Protein AF-A0A7S2I377-F1 (afdb_monomer_lite)

Radius of gyration: 17.2 Å; chains: 1; bounding box: 50×36×48 Å

Sequence (145 aa):
GVGYDFLLWEREDQYWLSPLWLYNFRRGTDSANVVYAKNCLGWGGINDKSLLMGRDAAKKLMTAYSSFWKRDVRLRSRNAEQFLDALAGLQGLSVHRVPFAVLPSADATFAQSGSSTAPSLCIKEFYSCKSTLPKGSPDFCPVTK

Structure (mmCIF, N/CA/C/O backbone):
data_AF-A0A7S2I377-F1
#
_entry.id   AF-A0A7S2I377-F1
#
loop_
_atom_site.group_PDB
_atom_site.id
_atom_site.type_symbol
_atom_site.label_atom_id
_atom_site.label_alt_id
_atom_site.label_comp_id
_atom_site.label_asym_id
_atom_site.label_entity_id
_atom_site.label_seq_id
_atom_site.pdbx_PDB_ins_code
_atom_site.Cartn_x
_atom_site.Cartn_y
_atom_site.Cartn_z
_atom_site.occupancy
_atom_site.B_iso_or_equiv
_atom_site.auth_seq_id
_atom_site.auth_comp_id
_atom_site.auth_asym_id
_atom_site.auth_atom_id
_atom_site.pdbx_PDB_model_num
ATOM 1 N N . GLY A 1 1 ? -25.540 -1.730 -2.418 1.00 63.75 1 GLY A N 1
ATOM 2 C CA . GLY A 1 1 ? -24.072 -1.562 -2.430 1.00 63.75 1 GLY A CA 1
ATOM 3 C C . GLY A 1 1 ? -23.431 -2.826 -2.966 1.00 63.75 1 GLY A C 1
ATOM 4 O O . GLY A 1 1 ? -24.002 -3.888 -2.761 1.00 63.75 1 GLY A O 1
ATOM 5 N N . VAL A 1 2 ? -22.297 -2.720 -3.661 1.00 75.56 2 VAL A N 1
ATOM 6 C CA . VAL A 1 2 ? -21.561 -3.880 -4.199 1.00 75.56 2 VAL A CA 1
ATOM 7 C C . VAL A 1 2 ? -20.859 -4.621 -3.051 1.00 75.56 2 VAL A C 1
ATOM 9 O O . VAL A 1 2 ? -20.291 -3.986 -2.161 1.00 75.56 2 VAL A O 1
ATOM 12 N N . GLY A 1 3 ? -20.939 -5.953 -3.024 1.00 85.25 3 GLY A N 1
ATOM 13 C CA . GLY A 1 3 ? -20.238 -6.777 -2.036 1.00 85.25 3 GLY A CA 1
ATOM 14 C C . GLY A 1 3 ? -18.767 -6.985 -2.410 1.00 85.25 3 GLY A C 1
ATOM 15 O O . GLY A 1 3 ? -18.479 -7.354 -3.540 1.00 85.25 3 GLY A O 1
ATOM 16 N N . TYR A 1 4 ? -17.850 -6.762 -1.466 1.00 89.62 4 TYR A N 1
ATOM 17 C CA . TYR A 1 4 ? -16.413 -7.037 -1.587 1.00 89.62 4 TYR A CA 1
ATOM 18 C C . TYR A 1 4 ? -15.816 -7.482 -0.240 1.00 89.62 4 TYR A C 1
ATOM 20 O O . TYR A 1 4 ? -16.251 -7.016 0.813 1.00 89.62 4 TYR A O 1
ATOM 28 N N . ASP A 1 5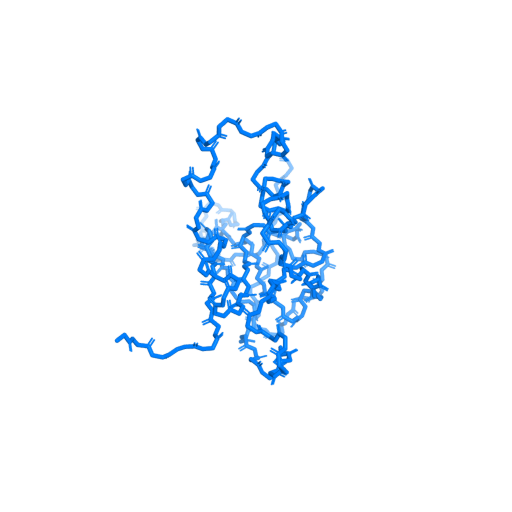 ? -14.819 -8.363 -0.244 1.00 88.94 5 ASP A N 1
ATOM 29 C CA . ASP A 1 5 ? -14.133 -8.781 0.994 1.00 88.94 5 ASP A CA 1
ATOM 30 C C . ASP A 1 5 ? -12.918 -7.902 1.291 1.00 88.94 5 ASP A C 1
ATOM 32 O O . ASP A 1 5 ? -12.670 -7.523 2.439 1.00 88.94 5 ASP A O 1
ATOM 36 N N . PHE A 1 6 ? -12.208 -7.530 0.225 1.00 93.25 6 PHE A N 1
ATOM 37 C CA . PHE A 1 6 ? -10.995 -6.731 0.272 1.00 93.25 6 PHE A CA 1
ATOM 38 C C . PHE A 1 6 ? -11.101 -5.495 -0.616 1.00 93.25 6 PHE A C 1
ATOM 40 O O . PHE A 1 6 ? -11.765 -5.516 -1.653 1.00 93.25 6 PHE A O 1
ATOM 47 N N . LEU A 1 7 ? -10.408 -4.436 -0.211 1.00 94.56 7 LEU A N 1
ATOM 48 C CA . LEU A 1 7 ? -10.115 -3.267 -1.026 1.00 94.56 7 LEU A CA 1
ATOM 49 C C . LEU A 1 7 ? -8.601 -3.179 -1.202 1.00 94.56 7 LEU A C 1
ATOM 51 O O . LEU A 1 7 ? -7.862 -3.201 -0.220 1.00 94.56 7 LEU A O 1
ATOM 55 N N . LEU A 1 8 ? -8.156 -3.080 -2.450 1.00 94.62 8 LEU A N 1
ATOM 56 C CA . LEU A 1 8 ? -6.766 -2.808 -2.788 1.00 94.62 8 LEU A CA 1
ATOM 57 C C . LEU A 1 8 ? -6.603 -1.295 -2.977 1.00 94.62 8 LEU A C 1
ATOM 59 O O . LEU A 1 8 ? -7.246 -0.710 -3.847 1.00 94.62 8 LEU A O 1
ATOM 63 N N . TRP A 1 9 ? -5.787 -0.668 -2.135 1.00 94.69 9 TRP A N 1
ATOM 64 C CA . TRP A 1 9 ? -5.365 0.723 -2.280 1.00 94.69 9 TRP A CA 1
ATOM 65 C C . TRP A 1 9 ? -4.023 0.745 -2.998 1.00 94.69 9 TRP A C 1
ATOM 67 O O . TRP A 1 9 ? -3.049 0.185 -2.497 1.00 94.69 9 TRP A O 1
ATOM 77 N N . GLU A 1 10 ? -3.977 1.464 -4.120 1.00 91.50 10 GLU A N 1
ATOM 78 C CA . GLU A 1 10 ? -2.771 1.737 -4.901 1.00 91.50 10 GLU A CA 1
ATOM 79 C C . GLU A 1 10 ? -2.579 3.249 -5.050 1.00 91.50 10 GLU A C 1
ATOM 81 O O . GLU A 1 10 ? -3.486 3.949 -5.501 1.00 91.50 10 GLU A O 1
ATOM 86 N N . ARG A 1 11 ? -1.420 3.767 -4.626 1.00 84.69 11 ARG A N 1
ATOM 87 C CA . ARG A 1 11 ? -1.084 5.199 -4.750 1.00 84.69 11 ARG A CA 1
ATOM 88 C C . ARG A 1 11 ? -0.308 5.520 -6.030 1.00 84.69 11 ARG A C 1
ATOM 90 O O . ARG A 1 11 ? -0.405 6.635 -6.533 1.00 84.69 11 ARG A O 1
ATOM 97 N N . GLU A 1 12 ? 0.490 4.579 -6.513 1.00 75.12 12 GLU A N 1
ATOM 98 C CA . GLU A 1 12 ? 1.392 4.765 -7.652 1.00 75.12 12 GLU A CA 1
ATOM 99 C C . GLU A 1 12 ? 1.044 3.763 -8.757 1.00 75.12 12 GLU A C 1
ATOM 101 O O . GLU A 1 12 ? 0.429 2.733 -8.474 1.00 75.12 12 GLU A O 1
ATOM 106 N N . ASP A 1 13 ? 1.462 4.048 -9.997 1.00 71.31 13 ASP A N 1
ATOM 107 C CA . ASP A 1 13 ? 1.433 3.084 -11.105 1.00 71.31 13 ASP A CA 1
ATOM 108 C C . ASP A 1 13 ? 2.458 1.981 -10.825 1.00 71.31 13 ASP A C 1
ATOM 110 O O . ASP A 1 13 ? 3.567 1.942 -11.364 1.00 71.31 13 ASP A O 1
ATOM 114 N N . GLN A 1 14 ? 2.113 1.113 -9.881 1.00 73.38 14 GLN A N 1
ATOM 115 C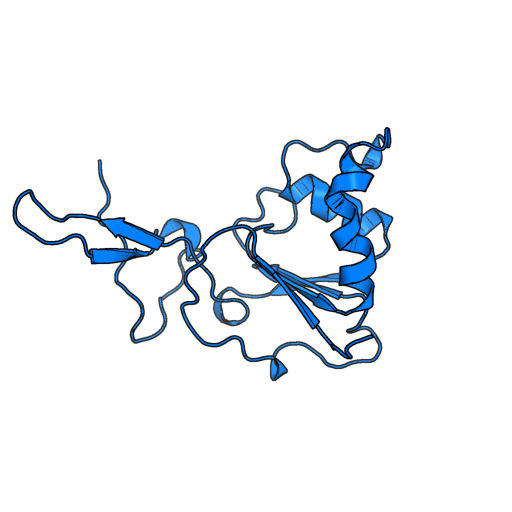 CA . GLN A 1 14 ? 2.970 0.023 -9.481 1.00 73.38 14 GLN A CA 1
ATOM 116 C C . GLN A 1 14 ? 2.932 -1.070 -10.529 1.00 73.38 14 GLN A C 1
ATOM 118 O O . GLN A 1 14 ? 1.877 -1.488 -11.013 1.00 73.38 14 GLN A O 1
ATOM 123 N N . TYR A 1 15 ? 4.118 -1.582 -10.833 1.00 87.44 15 TYR A N 1
ATOM 124 C CA . TYR A 1 15 ? 4.227 -2.783 -11.624 1.00 87.44 15 TYR A CA 1
ATOM 125 C C . TYR A 1 15 ? 4.052 -3.986 -10.700 1.00 87.44 15 TYR A C 1
ATOM 127 O O . TYR A 1 15 ? 4.868 -4.234 -9.805 1.00 87.44 15 TYR A O 1
ATOM 135 N N . TRP A 1 16 ? 2.970 -4.730 -10.913 1.00 90.12 16 TRP A N 1
ATOM 136 C CA . TRP A 1 16 ? 2.758 -6.014 -10.258 1.00 90.12 16 TRP A CA 1
ATOM 137 C C . TRP A 1 16 ? 3.667 -7.058 -10.893 1.00 90.12 16 TRP A C 1
ATOM 139 O O . TRP A 1 16 ? 3.500 -7.423 -12.054 1.00 90.12 16 TRP A O 1
ATOM 149 N N . LEU A 1 17 ? 4.629 -7.548 -10.118 1.00 88.44 17 LEU A N 1
ATOM 150 C CA . LEU A 1 17 ? 5.613 -8.522 -10.592 1.00 88.44 17 LEU A CA 1
ATOM 151 C C . LEU A 1 17 ? 5.044 -9.941 -10.673 1.00 88.44 17 LEU A C 1
ATOM 153 O O . LEU A 1 17 ? 5.616 -10.814 -11.323 1.00 88.44 17 LEU A O 1
ATOM 157 N N . SER A 1 18 ? 3.927 -10.194 -9.995 1.00 88.31 18 SER A N 1
ATOM 158 C CA . SER A 1 18 ? 3.158 -11.427 -10.120 1.00 88.31 18 SER A CA 1
ATOM 159 C C . SER A 1 18 ? 1.703 -11.209 -9.678 1.00 88.31 18 SER A C 1
ATOM 161 O O . SER A 1 18 ? 1.390 -10.179 -9.071 1.00 88.31 18 SER A O 1
ATOM 163 N N . PRO A 1 19 ? 0.786 -12.146 -9.993 1.00 90.69 19 PRO A N 1
ATOM 164 C CA . PRO A 1 19 ? -0.605 -12.041 -9.571 1.00 90.69 19 PRO A CA 1
ATOM 165 C C . PRO A 1 19 ? -0.756 -11.966 -8.049 1.00 90.69 19 PRO A C 1
ATOM 167 O O . PRO A 1 19 ? -0.082 -12.680 -7.302 1.00 90.69 19 PRO A O 1
ATOM 170 N N . LEU A 1 20 ? -1.711 -11.155 -7.592 1.00 90.06 20 LEU A N 1
ATOM 171 C CA . LEU A 1 20 ? -2.092 -11.106 -6.187 1.00 90.06 20 LEU A CA 1
ATOM 172 C C . LEU A 1 20 ? -2.994 -12.295 -5.838 1.00 90.06 20 LEU A C 1
ATOM 174 O O . LEU A 1 20 ? -4.184 -12.330 -6.154 1.00 90.06 20 LEU A O 1
ATOM 178 N N . TRP A 1 21 ? -2.430 -13.274 -5.145 1.00 90.62 21 TRP A N 1
ATOM 179 C CA . TRP A 1 21 ? -3.148 -14.479 -4.750 1.00 90.62 21 TRP A CA 1
ATOM 180 C C . TRP A 1 21 ? -3.925 -14.275 -3.447 1.00 90.62 21 TRP A C 1
ATOM 182 O O . TRP A 1 21 ? -3.379 -14.408 -2.351 1.00 90.62 21 TRP A O 1
ATOM 192 N N . LEU A 1 22 ? -5.228 -13.990 -3.557 1.00 89.81 22 LEU A N 1
ATOM 193 C CA . LEU A 1 22 ? -6.073 -13.640 -2.406 1.00 89.81 22 LEU A CA 1
ATOM 194 C C . LEU A 1 22 ? -6.164 -14.726 -1.317 1.00 89.81 22 LEU A C 1
ATOM 196 O O . LEU A 1 22 ? -6.466 -14.408 -0.172 1.00 89.81 22 LEU A O 1
ATOM 200 N N . TYR A 1 23 ? -5.879 -15.993 -1.637 1.00 87.50 23 TYR A N 1
ATOM 201 C CA . TYR A 1 23 ? -5.879 -17.079 -0.649 1.00 87.50 23 TYR A CA 1
ATOM 202 C C . TYR A 1 23 ? -4.748 -16.957 0.389 1.00 87.50 23 TYR A C 1
ATOM 204 O O . TYR A 1 23 ? -4.857 -17.530 1.471 1.00 87.50 23 TYR A O 1
ATOM 212 N N . ASN A 1 24 ? -3.681 -16.201 0.090 1.00 87.31 24 ASN A N 1
ATOM 213 C CA . ASN A 1 24 ? -2.596 -15.923 1.039 1.00 87.31 24 ASN A CA 1
ATOM 214 C C . ASN A 1 24 ? -3.039 -14.997 2.183 1.00 87.31 24 ASN A C 1
ATOM 216 O O . ASN A 1 24 ? -2.363 -14.901 3.208 1.00 87.31 24 ASN A O 1
ATOM 220 N N . PHE A 1 25 ? -4.172 -14.315 2.019 1.00 88.62 25 PHE A N 1
ATOM 221 C CA . PHE A 1 25 ? -4.730 -13.407 3.007 1.00 88.62 25 PHE A CA 1
ATOM 222 C C . PHE A 1 25 ? -5.841 -14.140 3.755 1.00 88.62 25 PHE A C 1
ATOM 224 O O . PHE A 1 25 ? -6.803 -14.635 3.163 1.00 88.62 25 PHE A O 1
ATOM 231 N N . ARG A 1 26 ? -5.677 -14.275 5.076 1.00 74.19 26 ARG A N 1
ATOM 232 C CA . ARG A 1 26 ? -6.599 -15.044 5.921 1.00 74.19 26 ARG A CA 1
ATOM 233 C C . ARG A 1 26 ? -8.025 -14.515 5.757 1.00 74.19 26 ARG A C 1
ATOM 235 O O . ARG A 1 26 ? -8.268 -13.349 6.027 1.00 74.19 26 ARG A O 1
ATOM 242 N N . ARG A 1 27 ? -8.970 -15.395 5.418 1.00 64.25 27 ARG A N 1
ATOM 243 C CA . ARG A 1 27 ? -10.426 -15.144 5.437 1.00 64.25 27 ARG A CA 1
ATOM 244 C C . ARG A 1 27 ? -11.056 -15.526 6.791 1.00 64.25 27 ARG A C 1
ATOM 246 O O . ARG A 1 27 ? -12.044 -16.250 6.835 1.00 64.25 27 ARG A O 1
ATOM 253 N N . GLY A 1 28 ? -10.412 -15.150 7.898 1.00 61.06 28 GLY A N 1
ATOM 254 C CA . GLY A 1 28 ? -10.917 -15.411 9.257 1.00 61.06 28 GLY A CA 1
ATOM 255 C C . GLY A 1 28 ? -11.895 -14.334 9.740 1.00 61.06 28 GLY A C 1
ATOM 256 O O . GLY A 1 28 ? -12.033 -13.304 9.093 1.00 61.06 28 GLY A O 1
ATOM 257 N N . THR A 1 29 ? -12.527 -14.521 10.902 1.00 57.75 29 THR A N 1
ATOM 258 C CA . THR A 1 29 ? -13.470 -13.548 11.504 1.00 57.75 29 THR A CA 1
ATOM 259 C C . THR A 1 29 ? -12.891 -12.139 11.670 1.00 57.75 29 THR A C 1
ATOM 261 O O . THR A 1 29 ? -13.626 -11.164 11.548 1.00 57.75 29 THR A O 1
ATOM 264 N N . ASP A 1 30 ? -11.574 -12.020 11.847 1.00 66.69 30 ASP A N 1
ATOM 265 C CA . ASP A 1 30 ? -10.897 -10.727 11.999 1.00 66.69 30 ASP A CA 1
ATOM 266 C C . ASP A 1 30 ? -10.426 -10.116 10.671 1.00 66.69 30 ASP A C 1
ATOM 268 O O . ASP A 1 30 ? -9.944 -8.984 10.648 1.00 66.69 30 ASP A O 1
ATOM 272 N N . SER A 1 31 ? -10.578 -10.814 9.538 1.00 81.50 31 SER A N 1
ATOM 273 C CA . SER A 1 31 ? -10.025 -10.360 8.254 1.00 81.50 31 SER A CA 1
ATOM 274 C C . SER A 1 31 ? -10.637 -9.055 7.760 1.00 81.50 31 SER A C 1
ATOM 276 O O . SER A 1 31 ? -10.000 -8.334 6.998 1.00 81.50 31 SER A O 1
ATOM 278 N N . ALA A 1 32 ? -11.854 -8.724 8.203 1.00 91.50 32 ALA A N 1
ATOM 279 C CA . ALA A 1 32 ? -12.524 -7.481 7.845 1.00 91.50 32 ALA A CA 1
ATOM 280 C C . ALA A 1 32 ? -11.811 -6.234 8.402 1.00 91.50 32 ALA A C 1
ATOM 282 O O . ALA A 1 32 ? -11.873 -5.185 7.765 1.00 91.50 32 ALA A O 1
ATOM 283 N N . ASN A 1 33 ? -11.112 -6.334 9.539 1.00 94.75 33 ASN A N 1
ATOM 284 C CA . ASN A 1 33 ? -10.471 -5.207 10.232 1.00 94.75 33 ASN A CA 1
ATOM 285 C C . ASN A 1 33 ? -8.929 -5.222 10.109 1.00 94.75 33 ASN A C 1
ATOM 287 O O . ASN A 1 33 ? -8.228 -4.602 10.912 1.00 94.75 33 ASN A O 1
ATOM 291 N N . VAL A 1 34 ? -8.396 -5.915 9.095 1.00 95.81 34 VAL A N 1
ATOM 292 C CA . VAL A 1 34 ? -6.951 -6.042 8.844 1.00 95.81 34 VAL A CA 1
ATOM 293 C C . VAL A 1 34 ? -6.493 -5.155 7.684 1.00 95.81 34 VAL A C 1
ATOM 295 O O . VAL A 1 34 ? -7.187 -5.019 6.676 1.00 95.81 34 VAL A O 1
ATOM 298 N N . VAL A 1 35 ? -5.290 -4.594 7.812 1.00 96.50 35 VAL A N 1
ATOM 299 C CA . VAL A 1 35 ? -4.528 -3.932 6.744 1.00 96.50 35 VAL A CA 1
ATOM 300 C C . VAL A 1 35 ? -3.275 -4.758 6.469 1.00 96.50 35 VAL A C 1
ATOM 302 O O . VAL A 1 35 ? -2.448 -4.932 7.359 1.00 96.50 35 VAL A O 1
ATOM 305 N N . TYR A 1 36 ? -3.108 -5.253 5.250 1.00 96.06 36 TYR A N 1
ATOM 306 C CA . TYR A 1 36 ? -1.891 -5.919 4.800 1.00 96.06 36 TYR A CA 1
ATOM 307 C C . TYR A 1 36 ? -1.004 -4.928 4.048 1.00 96.06 36 TYR A C 1
ATOM 309 O O . TYR A 1 36 ? -1.437 -4.328 3.065 1.00 96.06 36 TYR A O 1
ATOM 317 N N . ALA A 1 37 ? 0.241 -4.791 4.497 1.00 95.56 37 ALA A N 1
ATOM 318 C CA . ALA A 1 37 ? 1.249 -3.914 3.903 1.00 95.56 37 ALA A CA 1
ATOM 319 C C . ALA A 1 37 ? 2.561 -4.678 3.709 1.00 95.56 37 ALA A C 1
ATOM 321 O O . ALA A 1 37 ? 2.853 -5.608 4.466 1.00 95.56 37 ALA A O 1
ATOM 322 N N . LYS A 1 38 ? 3.391 -4.277 2.743 1.00 93.81 38 LYS A N 1
ATOM 323 C CA . LYS A 1 38 ? 4.743 -4.847 2.603 1.00 93.81 38 LYS A CA 1
ATOM 324 C C . LYS A 1 38 ? 5.553 -4.626 3.888 1.00 93.81 38 LYS A C 1
ATOM 326 O O . LYS A 1 38 ? 5.452 -3.589 4.539 1.00 93.81 38 LYS A O 1
ATOM 331 N N . ASN A 1 39 ? 6.382 -5.600 4.254 1.00 94.44 39 ASN A N 1
ATOM 332 C CA . ASN A 1 39 ? 7.225 -5.564 5.456 1.00 94.44 39 ASN A CA 1
ATOM 333 C C . ASN A 1 39 ? 8.556 -4.804 5.282 1.00 94.44 39 ASN A C 1
ATOM 335 O O . ASN A 1 39 ? 9.435 -4.882 6.138 1.00 94.44 39 ASN A O 1
ATOM 339 N N . CYS A 1 40 ? 8.701 -4.074 4.186 1.00 93.88 40 CYS A N 1
ATOM 340 C CA . CYS A 1 4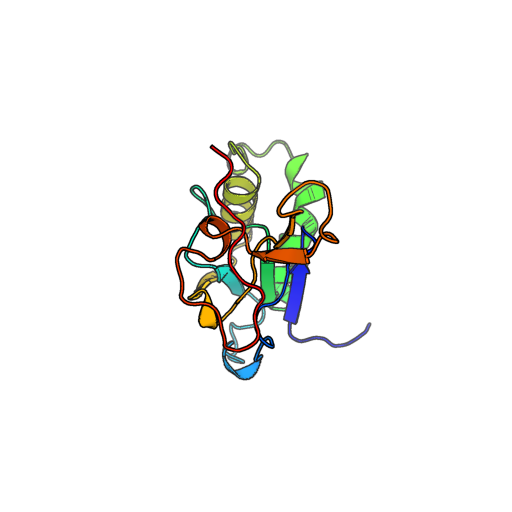0 ? 9.888 -3.340 3.780 1.00 93.88 40 CYS A CA 1
ATOM 341 C C . CYS A 1 40 ? 9.480 -1.946 3.296 1.00 93.88 40 CYS A C 1
ATOM 343 O O . CYS A 1 40 ? 8.325 -1.730 2.935 1.00 93.88 40 CYS A O 1
ATOM 345 N N . LEU A 1 41 ? 10.437 -1.011 3.279 1.00 92.06 41 LEU A N 1
ATOM 346 C CA . LEU A 1 41 ? 10.251 0.339 2.730 1.00 92.06 41 LEU A CA 1
ATOM 347 C C . LEU A 1 41 ? 9.047 1.099 3.310 1.00 92.06 41 LEU A C 1
ATOM 349 O O . LEU A 1 41 ? 8.435 1.866 2.588 1.00 92.06 41 LEU A O 1
ATOM 353 N N . GLY A 1 42 ? 8.686 0.869 4.575 1.00 85.38 42 GLY A N 1
ATOM 354 C CA . GLY A 1 42 ? 7.60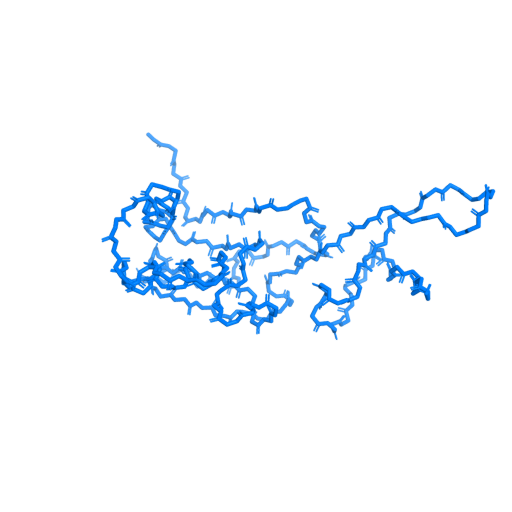7 1.605 5.248 1.00 85.38 42 GLY A CA 1
ATOM 355 C C . GLY A 1 42 ? 8.066 2.866 5.988 1.00 85.38 42 GLY A C 1
ATOM 356 O O . GLY A 1 42 ? 7.284 3.414 6.748 1.00 85.38 42 GLY A O 1
ATOM 357 N N . TRP A 1 43 ? 9.355 3.226 5.894 1.00 89.56 43 TRP A N 1
ATOM 358 C CA . TRP A 1 43 ? 10.016 4.406 6.493 1.00 89.56 43 TRP A CA 1
ATOM 359 C C . TRP A 1 43 ? 9.470 4.890 7.855 1.00 89.56 43 TRP A C 1
ATOM 361 O O . TRP A 1 43 ? 9.255 6.085 8.099 1.00 89.56 43 TRP A O 1
ATOM 371 N N . GLY A 1 44 ? 9.303 3.942 8.783 1.00 90.62 44 GLY A N 1
ATOM 372 C CA . GLY A 1 44 ? 8.841 4.188 10.153 1.00 90.62 44 GLY A CA 1
ATOM 373 C C . GLY A 1 44 ? 7.331 4.040 10.385 1.00 90.62 44 GLY A C 1
ATOM 374 O O . GLY A 1 44 ? 6.889 4.324 11.490 1.00 90.62 44 GLY A O 1
ATOM 375 N N . GLY A 1 45 ? 6.563 3.592 9.391 1.00 94.94 45 GLY A N 1
ATOM 376 C CA . GLY A 1 45 ? 5.130 3.296 9.463 1.00 94.94 45 GLY A CA 1
ATOM 377 C C . GLY A 1 45 ? 4.732 2.107 8.575 1.00 94.94 45 GLY A C 1
ATOM 378 O O . GLY A 1 45 ? 5.433 1.087 8.538 1.00 94.94 45 GLY A O 1
ATOM 379 N N . ILE A 1 46 ? 3.595 2.221 7.879 1.00 95.12 46 ILE A N 1
ATOM 380 C CA . ILE A 1 46 ? 3.139 1.236 6.882 1.00 95.12 46 ILE A CA 1
ATOM 381 C C . ILE A 1 46 ? 3.503 1.700 5.478 1.00 95.12 46 ILE A C 1
ATOM 383 O O . ILE A 1 46 ? 3.301 2.865 5.165 1.00 95.12 46 ILE A O 1
ATOM 387 N N . ASN A 1 47 ? 3.999 0.798 4.627 1.00 94.38 47 ASN A N 1
ATOM 388 C CA . ASN A 1 47 ? 4.256 1.136 3.227 1.00 94.38 47 ASN A CA 1
ATOM 389 C C . ASN A 1 47 ? 2.942 1.558 2.549 1.00 94.38 47 ASN A C 1
ATOM 391 O O . ASN A 1 47 ? 2.028 0.747 2.434 1.00 94.38 47 ASN A O 1
ATOM 395 N N . ASP A 1 48 ? 2.848 2.816 2.125 1.00 91.38 48 ASP A N 1
ATOM 396 C CA . ASP A 1 48 ? 1.605 3.455 1.666 1.00 91.38 48 ASP A CA 1
ATOM 397 C C . ASP A 1 48 ? 1.340 3.293 0.162 1.00 91.38 48 ASP A C 1
ATOM 399 O O . ASP A 1 48 ? 0.364 3.831 -0.365 1.00 91.38 48 ASP A O 1
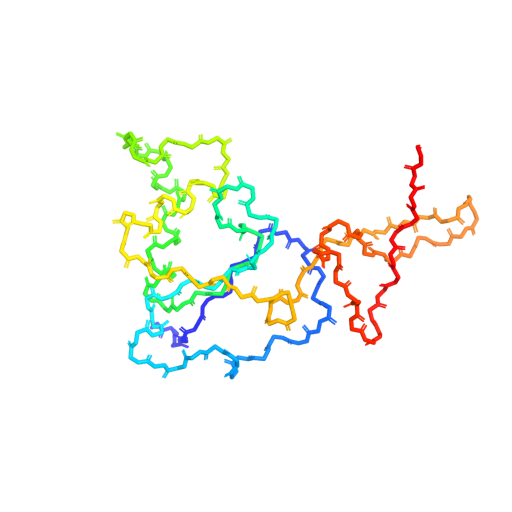ATOM 403 N N . LYS A 1 49 ? 2.210 2.556 -0.535 1.00 91.31 49 LYS A N 1
ATOM 404 C CA . LYS A 1 49 ? 2.122 2.360 -1.983 1.00 91.31 49 LYS A CA 1
ATOM 405 C C . LYS A 1 49 ? 1.026 1.361 -2.345 1.00 91.31 49 LYS A C 1
ATOM 407 O O . LYS A 1 49 ? 0.112 1.713 -3.088 1.00 91.31 49 LYS A O 1
ATOM 412 N N . SER A 1 50 ? 1.123 0.148 -1.791 1.00 93.50 50 SER A N 1
ATOM 413 C CA . SER A 1 50 ? 0.133 -0.931 -1.922 1.00 93.50 50 SER A CA 1
ATOM 414 C C . SER A 1 50 ? -0.353 -1.362 -0.548 1.00 93.50 50 SER A C 1
ATOM 416 O O . SER A 1 50 ? 0.441 -1.851 0.260 1.00 93.50 50 SER A O 1
ATOM 418 N N . LEU A 1 51 ? -1.660 -1.276 -0.317 1.00 95.38 51 LEU A N 1
ATOM 419 C CA . LEU A 1 51 ? -2.308 -1.823 0.874 1.00 95.38 51 LEU A CA 1
ATOM 420 C C . LEU A 1 51 ? -3.485 -2.700 0.457 1.00 95.38 51 LEU A C 1
ATOM 422 O O . LEU A 1 51 ? -4.385 -2.244 -0.246 1.00 95.38 51 LEU A O 1
ATOM 426 N N . LEU A 1 52 ? -3.527 -3.941 0.937 1.00 95.50 52 LEU A N 1
ATOM 427 C CA . LEU A 1 52 ? -4.724 -4.772 0.828 1.00 95.50 52 LEU A CA 1
ATOM 428 C C . LEU A 1 52 ? -5.469 -4.718 2.158 1.00 95.50 52 LEU A C 1
ATOM 430 O O . LEU A 1 52 ? -4.933 -5.101 3.191 1.00 95.50 52 LEU A O 1
ATOM 434 N N . MET A 1 53 ? -6.706 -4.242 2.156 1.00 96.19 53 MET A N 1
ATOM 435 C CA . MET A 1 53 ? -7.473 -4.013 3.378 1.00 96.19 53 MET A CA 1
ATOM 436 C C . MET A 1 53 ? -8.730 -4.859 3.393 1.00 96.19 53 MET A C 1
ATOM 438 O O . MET A 1 53 ? -9.432 -4.942 2.388 1.00 96.19 53 MET A O 1
ATOM 442 N N . GLY A 1 54 ? -9.062 -5.421 4.550 1.00 95.19 54 GLY A N 1
ATOM 443 C CA . GLY A 1 54 ? -10.401 -5.935 4.796 1.00 95.19 54 GLY A CA 1
ATOM 444 C C . GLY A 1 54 ? -11.450 -4.830 4.691 1.00 95.19 54 GLY A C 1
ATOM 445 O O . GLY A 1 54 ? -11.150 -3.643 4.841 1.00 95.19 54 GLY A O 1
ATOM 446 N N . ARG A 1 55 ? -12.705 -5.208 4.442 1.00 93.69 55 ARG A N 1
ATOM 447 C CA . ARG A 1 55 ? -13.807 -4.255 4.239 1.00 93.69 55 ARG A CA 1
ATOM 448 C C . ARG A 1 55 ? -13.914 -3.161 5.310 1.00 93.69 55 ARG A C 1
ATOM 450 O O . ARG A 1 55 ? -14.109 -1.997 4.959 1.00 93.69 55 ARG A O 1
ATOM 457 N N . ASP A 1 56 ? -13.841 -3.508 6.590 1.00 94.81 56 ASP A N 1
ATOM 458 C CA . ASP A 1 56 ? -14.019 -2.543 7.680 1.00 94.81 56 ASP A CA 1
ATOM 459 C C . ASP A 1 56 ? -12.764 -1.706 7.917 1.00 94.81 56 ASP A C 1
ATOM 461 O O . ASP A 1 56 ? -12.874 -0.502 8.162 1.00 94.81 56 ASP A O 1
ATOM 465 N N . ALA A 1 57 ? -11.584 -2.302 7.740 1.00 96.44 57 ALA A N 1
ATOM 466 C CA . ALA A 1 57 ? -10.331 -1.561 7.688 1.00 96.44 57 ALA A CA 1
ATOM 467 C C . ALA A 1 57 ? -10.353 -0.517 6.568 1.00 96.44 57 ALA A C 1
ATOM 469 O O . ALA A 1 57 ? -10.022 0.639 6.810 1.00 96.44 57 ALA A O 1
ATOM 470 N N . ALA A 1 58 ? -10.840 -0.881 5.379 1.00 96.12 58 ALA A N 1
ATOM 471 C CA . ALA A 1 58 ? -10.958 0.033 4.253 1.00 96.12 58 ALA A CA 1
ATOM 472 C C . ALA A 1 58 ? -11.891 1.210 4.570 1.00 96.12 58 ALA A C 1
ATOM 474 O O . ALA A 1 58 ? -11.514 2.356 4.363 1.00 96.12 58 ALA A O 1
ATOM 475 N N . LYS A 1 59 ? -13.080 0.975 5.146 1.00 95.81 59 LYS A N 1
ATOM 476 C CA . LYS A 1 59 ? -13.999 2.070 5.532 1.00 95.81 59 LYS A CA 1
ATOM 477 C C . LYS A 1 59 ? -13.346 3.085 6.471 1.00 95.81 59 LYS A C 1
ATOM 479 O O . LYS A 1 59 ? -13.628 4.275 6.378 1.00 95.81 59 LYS A O 1
ATOM 484 N N . LYS A 1 60 ? -12.513 2.600 7.389 1.00 96.94 60 LYS A N 1
ATOM 485 C CA . LYS A 1 60 ? -11.825 3.407 8.394 1.00 96.94 60 LYS A CA 1
ATOM 486 C C . LYS A 1 60 ? -10.619 4.134 7.785 1.00 96.94 60 LYS A C 1
ATOM 488 O O . LYS A 1 60 ? -10.537 5.357 7.880 1.00 96.94 60 LYS A O 1
ATOM 493 N N . LEU A 1 61 ? -9.735 3.421 7.091 1.00 96.56 61 LEU A N 1
ATOM 494 C CA . LEU A 1 61 ? -8.499 3.992 6.558 1.00 96.56 61 LEU A CA 1
ATOM 495 C C . LEU A 1 61 ? -8.738 4.889 5.335 1.00 96.56 61 LEU A C 1
ATOM 497 O O . LEU A 1 61 ? -8.020 5.865 5.150 1.00 96.56 61 LEU A O 1
ATOM 501 N N . MET A 1 62 ? -9.801 4.660 4.554 1.00 96.00 62 MET A N 1
ATOM 502 C CA . MET A 1 62 ? -10.196 5.560 3.457 1.00 96.00 62 MET A CA 1
ATOM 503 C C . MET A 1 62 ? -10.651 6.945 3.945 1.00 96.00 62 MET A C 1
ATOM 505 O O . MET A 1 62 ? -10.795 7.862 3.138 1.00 96.00 62 MET A O 1
ATOM 509 N N . THR A 1 63 ? -10.815 7.156 5.258 1.00 96.12 63 THR A N 1
ATOM 510 C CA . THR A 1 63 ? -10.977 8.505 5.819 1.00 96.12 63 THR A CA 1
ATOM 511 C C . THR A 1 63 ? -9.648 9.240 5.993 1.00 96.12 63 THR A C 1
ATOM 513 O O . THR A 1 63 ? -9.652 10.337 6.541 1.00 96.12 63 THR A O 1
ATOM 516 N N . ALA A 1 64 ? -8.510 8.675 5.573 1.00 95.25 64 ALA A N 1
ATOM 517 C CA . ALA A 1 64 ? -7.179 9.253 5.758 1.00 95.25 64 ALA A CA 1
ATOM 518 C C . ALA A 1 64 ? -7.100 10.731 5.369 1.00 95.25 64 ALA A C 1
ATOM 520 O O . ALA A 1 64 ? -6.654 11.548 6.172 1.00 95.25 64 ALA A O 1
ATOM 521 N N . TYR A 1 65 ? -7.611 11.090 4.188 1.00 93.62 65 TYR A N 1
ATOM 522 C CA . TYR A 1 65 ? -7.593 12.473 3.716 1.00 93.62 65 TYR A CA 1
ATOM 523 C C . TYR A 1 65 ? -8.341 13.421 4.662 1.00 93.62 65 TYR A C 1
ATOM 525 O O . TYR A 1 65 ? -7.810 14.452 5.060 1.00 93.62 65 TYR A O 1
ATOM 533 N N . SER A 1 66 ? -9.562 13.071 5.073 1.00 96.00 66 SER A N 1
ATOM 534 C CA . SER A 1 66 ? -10.342 13.921 5.979 1.00 96.00 66 SER A CA 1
ATOM 535 C C . SER A 1 66 ? -9.785 13.911 7.404 1.00 96.00 66 SER A C 1
ATOM 537 O O . SER A 1 66 ? -9.847 14.928 8.091 1.00 96.00 66 SER A O 1
ATOM 539 N N . SER A 1 67 ? -9.202 12.795 7.846 1.00 95.44 67 SER A N 1
ATOM 540 C CA . SER A 1 67 ? -8.518 12.676 9.134 1.00 95.44 67 SER A CA 1
ATOM 541 C C . SER A 1 67 ? -7.248 13.521 9.208 1.00 95.44 67 SER A C 1
ATOM 543 O O . SER A 1 67 ? -6.957 14.040 10.279 1.00 95.44 67 SER A O 1
ATOM 545 N N . PHE A 1 68 ? -6.529 13.712 8.098 1.00 93.88 68 PHE A N 1
ATOM 546 C CA . PHE A 1 68 ? -5.307 14.521 8.059 1.00 93.88 68 PHE A CA 1
ATOM 547 C C . PHE A 1 68 ? -5.558 15.976 8.472 1.00 93.88 68 PHE A C 1
ATOM 549 O O . PHE A 1 68 ? -4.750 16.585 9.166 1.00 93.88 68 PHE A O 1
ATOM 556 N N . TRP A 1 69 ? -6.720 16.519 8.108 1.00 94.19 69 TRP A N 1
ATOM 557 C CA . TRP A 1 69 ? -7.107 17.890 8.444 1.00 94.19 69 TRP A CA 1
ATOM 558 C C . TRP A 1 69 ? -7.710 18.037 9.848 1.00 94.19 69 TRP A C 1
ATOM 560 O O . TRP A 1 69 ? -7.946 19.159 10.305 1.00 94.19 69 TRP A O 1
ATOM 570 N N . LYS A 1 70 ? -7.956 16.931 10.564 1.00 93.25 70 LYS A N 1
ATOM 571 C CA . LYS A 1 70 ? -8.379 16.983 11.967 1.00 93.25 70 LYS A CA 1
ATOM 572 C C . LYS A 1 70 ? -7.166 17.332 12.824 1.00 93.25 70 LYS A C 1
ATOM 574 O O . LYS A 1 70 ? -6.117 16.706 12.719 1.00 93.25 70 LYS A O 1
ATOM 579 N N . ARG A 1 71 ? -7.310 18.318 13.713 1.00 87.31 71 ARG A N 1
ATOM 580 C CA . ARG A 1 71 ? -6.254 18.738 14.652 1.00 87.31 71 ARG A CA 1
ATOM 581 C C . ARG A 1 71 ? -6.081 17.726 15.800 1.00 87.31 71 ARG A C 1
ATOM 583 O O . ARG A 1 71 ? -6.323 18.064 16.953 1.00 87.31 71 ARG A O 1
ATOM 590 N N . ASP A 1 72 ? -5.688 16.491 15.491 1.00 95.25 72 ASP A N 1
ATOM 591 C CA . ASP A 1 72 ? -5.343 15.460 16.480 1.00 95.25 72 ASP A CA 1
ATOM 592 C C . ASP A 1 72 ? -3.820 15.312 16.577 1.00 95.25 72 ASP A C 1
ATOM 594 O O . ASP A 1 72 ? -3.152 14.942 15.612 1.00 95.25 72 ASP A O 1
ATOM 598 N N . VAL A 1 73 ? -3.255 15.587 17.756 1.00 95.88 73 VAL A N 1
ATOM 599 C CA . VAL A 1 73 ? -1.802 15.520 17.989 1.00 95.88 73 VAL A CA 1
ATOM 600 C C . VAL A 1 73 ? -1.228 14.121 17.744 1.00 95.88 73 VAL A C 1
ATOM 602 O O . VAL A 1 73 ? -0.067 13.998 17.360 1.00 95.88 73 VAL A O 1
ATOM 605 N N . ARG A 1 74 ? -2.041 13.070 17.907 1.00 96.62 74 ARG A N 1
ATOM 606 C CA . ARG A 1 74 ? -1.635 11.671 17.708 1.00 96.62 74 ARG A CA 1
ATOM 607 C C . ARG A 1 74 ? -1.438 11.330 16.231 1.00 96.62 74 ARG A C 1
ATOM 609 O O . ARG A 1 74 ? -0.759 10.360 15.927 1.00 96.62 74 ARG A O 1
ATOM 616 N N . LEU A 1 75 ? -2.001 12.134 15.327 1.00 96.38 75 LEU A N 1
ATOM 617 C CA . LEU A 1 75 ? -1.832 12.010 13.877 1.00 96.38 75 LEU A CA 1
ATOM 618 C C . LEU A 1 75 ? -0.674 12.858 13.330 1.00 96.38 75 LEU A C 1
ATOM 620 O O . LEU A 1 75 ? -0.437 12.867 12.124 1.00 96.38 75 LEU A O 1
ATOM 624 N N . ARG A 1 76 ? 0.065 13.583 14.182 1.00 95.06 76 ARG A N 1
ATOM 625 C CA . ARG A 1 76 ? 1.223 14.367 13.741 1.00 95.06 76 ARG A CA 1
ATOM 626 C C . ARG A 1 76 ? 2.350 13.431 13.297 1.00 95.06 76 ARG A C 1
ATOM 628 O O . ARG A 1 76 ? 2.973 12.773 14.124 1.00 95.06 76 ARG A O 1
ATOM 635 N N . SER A 1 77 ? 2.657 13.436 12.006 1.00 95.81 77 SER A N 1
ATOM 636 C CA . SER A 1 77 ? 3.663 12.564 11.396 1.00 95.81 77 SER A CA 1
ATOM 637 C C . SER A 1 77 ? 4.655 13.341 10.522 1.00 95.81 77 SER A C 1
ATOM 639 O O . SER A 1 77 ? 4.461 14.523 10.232 1.00 95.81 77 SER A O 1
ATOM 641 N N . ARG A 1 78 ? 5.746 12.680 10.107 1.00 95.25 78 ARG A N 1
ATOM 642 C CA . ARG A 1 78 ? 6.740 13.251 9.174 1.00 95.25 78 ARG A CA 1
ATOM 643 C C . ARG A 1 78 ? 6.468 12.916 7.707 1.00 95.25 78 ARG A C 1
ATOM 645 O O . ARG A 1 78 ? 6.996 13.586 6.827 1.00 95.25 78 ARG A O 1
ATOM 652 N N . ASN A 1 79 ? 5.697 11.864 7.449 1.00 95.00 79 ASN A N 1
ATOM 653 C CA . ASN A 1 79 ? 5.359 11.369 6.118 1.00 95.00 79 ASN A CA 1
ATOM 654 C C . ASN A 1 79 ? 3.992 10.649 6.140 1.00 95.00 79 ASN A C 1
ATOM 656 O O . ASN A 1 79 ? 3.364 10.511 7.199 1.00 95.00 79 ASN A O 1
ATOM 660 N N . ALA A 1 80 ? 3.528 10.219 4.964 1.00 94.44 80 ALA A N 1
ATOM 661 C CA . ALA A 1 80 ? 2.247 9.534 4.794 1.00 94.44 80 ALA A CA 1
ATOM 662 C C . ALA A 1 80 ? 2.219 8.152 5.468 1.00 94.44 80 ALA A C 1
ATOM 664 O O . ALA A 1 80 ? 1.225 7.791 6.086 1.00 94.44 80 ALA A O 1
ATOM 665 N N . GLU A 1 81 ? 3.323 7.415 5.440 1.00 95.88 81 GLU A N 1
ATOM 666 C CA . GLU A 1 81 ? 3.422 6.073 6.023 1.00 95.88 81 GLU A CA 1
ATOM 667 C C . GLU A 1 81 ? 3.248 6.082 7.546 1.00 95.88 81 GLU A C 1
ATOM 669 O O . GLU A 1 81 ? 2.481 5.292 8.097 1.00 95.88 81 GLU A O 1
ATOM 674 N N . GLN A 1 82 ? 3.906 7.022 8.234 1.00 97.25 82 GLN A N 1
ATOM 675 C CA . GLN A 1 82 ? 3.726 7.256 9.669 1.00 97.25 82 GLN A CA 1
ATOM 676 C C . GLN A 1 82 ? 2.323 7.787 9.985 1.00 97.25 82 GLN A C 1
ATOM 678 O O . GLN A 1 82 ? 1.754 7.432 11.015 1.00 97.25 82 GLN A O 1
ATOM 683 N N . PHE A 1 83 ? 1.753 8.630 9.113 1.00 96.94 83 PHE A N 1
ATOM 684 C CA . PHE A 1 83 ? 0.380 9.118 9.278 1.00 96.94 83 PHE A CA 1
ATOM 685 C C . PHE A 1 83 ? -0.627 7.965 9.229 1.00 96.94 83 PHE A C 1
ATOM 687 O O . PHE A 1 83 ? -1.489 7.860 10.100 1.00 96.94 83 PHE A O 1
ATOM 694 N N . LEU A 1 84 ? -0.519 7.098 8.220 1.00 97.31 84 LEU A N 1
ATOM 695 C CA . LEU A 1 84 ? -1.432 5.977 8.035 1.00 97.31 84 LEU A CA 1
ATOM 696 C C . LEU A 1 84 ? -1.272 4.925 9.133 1.00 97.31 84 LEU A C 1
ATOM 698 O O . LEU A 1 84 ? -2.279 4.393 9.589 1.00 97.31 84 LEU A O 1
ATOM 702 N N . ASP A 1 85 ? -0.048 4.666 9.598 1.00 97.62 85 ASP A N 1
ATOM 703 C CA . ASP A 1 85 ? 0.200 3.774 10.738 1.00 97.62 85 ASP A CA 1
ATOM 704 C C . ASP A 1 85 ? -0.443 4.320 12.026 1.00 97.62 85 ASP A C 1
ATOM 706 O O . ASP A 1 85 ? -1.185 3.611 12.710 1.00 97.62 85 ASP A O 1
ATOM 710 N N . ALA A 1 86 ? -0.267 5.617 12.309 1.00 97.62 86 ALA A N 1
ATOM 711 C CA . ALA A 1 86 ? -0.908 6.275 13.447 1.00 97.62 86 ALA A CA 1
ATOM 712 C C . ALA A 1 86 ? -2.442 6.250 13.338 1.00 97.62 86 ALA A C 1
ATOM 714 O O . ALA A 1 86 ? -3.133 5.941 14.311 1.00 97.62 86 ALA A O 1
ATOM 715 N N . LEU A 1 87 ? -2.989 6.533 12.152 1.00 98.00 87 LEU A N 1
ATOM 716 C CA . LEU A 1 87 ? -4.428 6.476 11.904 1.00 98.00 87 LEU A CA 1
ATOM 717 C C . LEU A 1 87 ? -4.980 5.059 12.089 1.00 98.00 87 LEU A C 1
ATOM 719 O O . LEU A 1 87 ? -6.014 4.896 12.739 1.00 98.00 87 LEU A O 1
ATOM 723 N N . ALA A 1 88 ? -4.285 4.047 11.569 1.00 97.81 88 ALA A N 1
ATOM 724 C CA . ALA A 1 88 ? -4.645 2.646 11.742 1.00 97.81 88 ALA A CA 1
ATOM 725 C C . ALA A 1 88 ? -4.684 2.266 13.231 1.00 97.81 88 ALA A C 1
ATOM 727 O O . ALA A 1 88 ? -5.670 1.680 13.685 1.00 97.81 88 ALA A O 1
ATOM 728 N N . GLY A 1 89 ? -3.677 2.682 14.006 1.00 97.62 89 GLY A N 1
ATOM 729 C CA . GLY A 1 89 ? -3.641 2.499 15.458 1.00 97.62 89 GLY A CA 1
ATOM 730 C C . GLY A 1 89 ? -4.814 3.177 16.175 1.00 97.62 89 GLY A C 1
ATOM 731 O O . GLY A 1 89 ? -5.500 2.542 16.975 1.00 97.62 89 GLY A O 1
ATOM 732 N N . LEU A 1 90 ? -5.114 4.438 15.844 1.00 97.19 90 LEU A N 1
ATOM 733 C CA . LEU A 1 90 ? -6.251 5.170 16.423 1.00 97.19 90 LEU A CA 1
ATOM 734 C C . LEU A 1 90 ? -7.610 4.545 16.094 1.00 97.19 90 LEU A C 1
ATOM 736 O O . LEU A 1 90 ? -8.549 4.659 16.879 1.00 97.19 90 LEU A O 1
ATOM 740 N N . GLN A 1 91 ? -7.725 3.904 14.934 1.00 97.06 91 GLN A N 1
ATOM 741 C CA . GLN A 1 91 ? -8.949 3.250 14.473 1.00 97.06 91 GLN A CA 1
ATOM 742 C C . GLN A 1 91 ? -9.048 1.775 14.902 1.00 97.06 91 GLN A C 1
ATOM 744 O O . GLN A 1 91 ? -10.014 1.088 14.531 1.00 97.06 91 GLN A O 1
ATOM 749 N N . GLY A 1 92 ? -8.073 1.295 15.685 1.00 96.50 92 GLY A N 1
ATOM 750 C CA . GLY A 1 92 ? -8.004 -0.078 16.177 1.00 96.50 92 GLY A CA 1
ATOM 751 C C . GLY A 1 92 ? -7.895 -1.102 15.050 1.00 96.50 92 GLY A C 1
ATOM 752 O O . GLY A 1 92 ? -8.551 -2.139 15.110 1.00 96.50 92 GLY A O 1
ATOM 753 N N . LEU A 1 93 ? -7.163 -0.783 13.979 1.00 96.44 93 LEU A N 1
ATOM 754 C CA . LEU A 1 93 ? -6.919 -1.699 12.864 1.00 96.44 93 LEU A CA 1
ATOM 755 C C . LEU A 1 93 ? -5.762 -2.647 13.183 1.00 96.44 93 LEU A C 1
ATOM 757 O O . LEU A 1 93 ? -4.766 -2.250 13.786 1.00 96.44 93 LEU A O 1
ATOM 761 N N . SER A 1 94 ? -5.860 -3.886 12.710 1.00 95.31 94 SER A N 1
ATOM 762 C CA . SER A 1 94 ? -4.760 -4.849 12.786 1.00 95.31 94 SER A CA 1
ATOM 763 C C . SER A 1 94 ? -3.876 -4.723 11.547 1.00 95.31 94 SER A C 1
ATOM 765 O O . SER A 1 94 ? -4.293 -5.065 10.445 1.00 95.31 94 SER A O 1
ATOM 767 N N . VAL A 1 95 ? -2.641 -4.247 11.705 1.00 95.56 95 VAL A N 1
ATOM 768 C CA . VAL A 1 95 ? -1.689 -4.116 10.592 1.00 95.56 95 VAL A CA 1
ATOM 769 C C . VAL A 1 95 ? -0.820 -5.368 10.489 1.00 95.56 95 VAL A C 1
ATOM 771 O O . VAL A 1 95 ? -0.069 -5.702 11.402 1.00 95.56 95 VAL A O 1
ATOM 774 N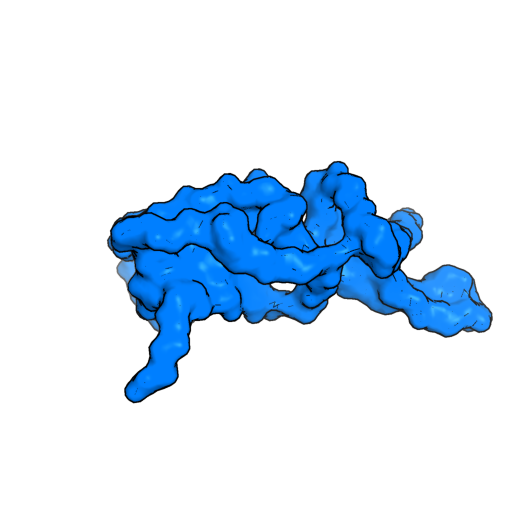 N . HIS A 1 96 ? -0.898 -6.055 9.356 1.00 95.19 96 HIS A N 1
ATOM 775 C CA . HIS A 1 96 ? -0.128 -7.251 9.046 1.00 95.19 96 HIS A CA 1
ATOM 776 C C . HIS A 1 96 ? 0.937 -6.923 8.001 1.00 95.19 96 HIS A C 1
ATOM 778 O O . HIS A 1 96 ? 0.644 -6.684 6.830 1.00 95.19 96 HIS A O 1
ATOM 784 N N . ARG A 1 97 ? 2.200 -6.951 8.424 1.00 94.81 97 ARG A N 1
ATOM 785 C CA . ARG A 1 97 ? 3.340 -6.795 7.519 1.00 94.81 97 ARG A CA 1
ATOM 786 C C . ARG A 1 97 ? 3.619 -8.122 6.818 1.00 94.81 97 ARG A C 1
ATOM 788 O O . ARG A 1 97 ? 3.961 -9.101 7.477 1.00 94.81 97 ARG A O 1
ATOM 795 N N . VAL A 1 98 ? 3.470 -8.156 5.498 1.00 94.31 98 VAL A N 1
ATOM 796 C CA . VAL A 1 98 ? 3.648 -9.362 4.678 1.00 94.31 98 VAL A CA 1
ATOM 797 C C . VAL A 1 98 ? 4.936 -9.295 3.851 1.00 94.31 98 VAL A C 1
ATOM 799 O O . VAL A 1 98 ? 5.375 -8.198 3.495 1.00 94.31 98 VAL A O 1
ATOM 802 N N . PRO A 1 99 ? 5.565 -10.443 3.539 1.00 93.50 99 PRO A N 1
ATOM 803 C CA . PRO A 1 99 ? 6.725 -10.482 2.653 1.00 93.50 99 PRO A CA 1
ATOM 804 C C . PRO A 1 99 ? 6.411 -9.922 1.263 1.00 93.50 99 PRO A C 1
ATOM 806 O O . PRO A 1 99 ? 5.285 -10.049 0.781 1.00 93.50 99 PRO A O 1
ATOM 809 N N . PHE A 1 100 ? 7.434 -9.403 0.580 1.00 92.62 100 PHE A N 1
ATOM 810 C CA . PHE A 1 100 ? 7.334 -8.917 -0.801 1.00 92.62 100 PHE A CA 1
ATOM 811 C C . PHE A 1 100 ? 6.661 -9.924 -1.746 1.00 92.62 100 PHE A C 1
ATOM 813 O O . PHE A 1 100 ? 5.793 -9.550 -2.518 1.00 92.62 100 PHE A O 1
ATOM 820 N N . ALA A 1 101 ? 6.965 -11.220 -1.625 1.00 91.81 101 ALA A N 1
ATOM 821 C CA . ALA A 1 101 ? 6.357 -12.266 -2.455 1.00 91.81 101 ALA A CA 1
ATOM 822 C C . ALA A 1 101 ? 4.823 -12.395 -2.310 1.00 91.81 101 ALA A C 1
ATOM 824 O O . ALA A 1 101 ? 4.177 -12.961 -3.188 1.00 91.81 101 ALA A O 1
ATOM 825 N N . VAL A 1 102 ? 4.240 -11.899 -1.212 1.00 92.81 102 VAL A N 1
ATOM 826 C CA . VAL A 1 102 ? 2.790 -11.935 -0.953 1.00 92.81 102 VAL A CA 1
ATOM 827 C C . VAL A 1 102 ? 2.089 -10.686 -1.495 1.00 92.81 102 VAL A C 1
ATOM 829 O O . VAL A 1 102 ? 0.947 -10.780 -1.936 1.00 92.81 102 VAL A O 1
ATOM 832 N N . LEU A 1 103 ? 2.772 -9.537 -1.497 1.00 93.31 103 LEU A N 1
ATOM 833 C CA . LEU A 1 103 ? 2.298 -8.277 -2.082 1.00 93.31 103 LEU A CA 1
ATOM 834 C C . LEU A 1 103 ? 3.387 -7.720 -3.030 1.00 93.31 103 LEU A C 1
ATOM 836 O O . LEU A 1 103 ? 4.114 -6.801 -2.650 1.00 93.31 103 LEU A O 1
ATOM 840 N N . PRO A 1 104 ? 3.565 -8.321 -4.224 1.00 92.50 104 PRO A N 1
ATOM 841 C CA . PRO A 1 104 ? 4.770 -8.183 -5.052 1.00 92.50 104 PRO A CA 1
ATOM 842 C C . PRO A 1 104 ? 4.696 -6.985 -5.998 1.00 92.50 104 PRO A C 1
ATOM 844 O O . PRO A 1 104 ? 4.656 -7.125 -7.222 1.00 92.50 104 PRO A O 1
ATOM 847 N N . SER A 1 105 ? 4.671 -5.793 -5.414 1.00 92.56 105 SER A N 1
ATOM 848 C CA . SER A 1 105 ? 4.599 -4.532 -6.143 1.00 92.56 105 SER A CA 1
ATOM 849 C C . SER A 1 105 ? 5.898 -3.733 -6.018 1.00 92.56 105 SER A C 1
ATOM 851 O O . SER A 1 105 ? 6.507 -3.674 -4.945 1.00 92.56 105 SER A O 1
ATOM 853 N N . ALA A 1 106 ? 6.338 -3.121 -7.115 1.00 93.12 106 ALA A N 1
ATOM 854 C CA . ALA A 1 106 ? 7.529 -2.278 -7.157 1.00 93.12 106 ALA A CA 1
ATOM 855 C C . ALA A 1 106 ? 7.357 -1.123 -8.150 1.00 93.12 106 ALA A C 1
ATOM 857 O O . ALA A 1 106 ? 6.549 -1.191 -9.079 1.00 93.12 106 ALA A O 1
ATOM 858 N N . ASP A 1 107 ? 8.164 -0.079 -7.977 1.00 92.31 107 ASP A N 1
ATOM 859 C CA . ASP A 1 107 ? 8.235 1.016 -8.937 1.00 92.31 107 ASP A CA 1
ATOM 860 C C . ASP A 1 107 ? 8.975 0.548 -10.191 1.00 92.31 107 ASP A C 1
ATOM 862 O O . ASP A 1 107 ? 10.100 0.035 -10.119 1.00 92.31 107 ASP A O 1
ATOM 866 N N . ALA A 1 108 ? 8.371 0.808 -11.343 1.00 91.81 108 ALA A N 1
ATOM 867 C CA . ALA A 1 108 ? 8.999 0.636 -12.640 1.00 91.81 108 ALA A CA 1
ATOM 868 C C . ALA A 1 108 ? 9.141 1.986 -13.348 1.00 91.81 108 ALA A C 1
ATOM 870 O O . ALA A 1 108 ? 8.475 2.966 -13.019 1.00 91.81 108 ALA A O 1
ATOM 871 N N . THR A 1 109 ? 10.039 2.054 -14.320 1.00 92.31 109 THR A N 1
ATOM 872 C CA . THR A 1 109 ? 10.166 3.207 -15.213 1.00 92.31 109 THR A CA 1
ATOM 873 C C . THR A 1 109 ? 10.582 2.734 -16.591 1.00 92.31 109 THR A C 1
ATOM 875 O O . THR A 1 109 ? 11.204 1.683 -16.729 1.00 92.31 109 THR A O 1
ATOM 878 N N . PHE A 1 110 ? 10.275 3.517 -17.618 1.00 91.88 110 PHE A N 1
ATOM 879 C CA . PHE A 1 110 ? 10.939 3.356 -18.903 1.00 91.88 110 PHE A CA 1
ATOM 880 C C . PHE A 1 110 ? 12.339 3.961 -18.802 1.00 91.88 110 PHE A C 1
ATOM 882 O O . PHE A 1 110 ? 12.494 5.097 -18.351 1.00 91.88 110 PHE A O 1
ATOM 889 N N . ALA A 1 111 ? 13.350 3.192 -19.187 1.00 90.56 111 ALA A N 1
ATOM 890 C CA . ALA A 1 111 ? 14.732 3.636 -19.273 1.00 90.56 111 ALA A CA 1
ATOM 891 C C . ALA A 1 111 ? 15.262 3.383 -20.683 1.00 90.56 111 ALA A C 1
ATOM 893 O O . ALA A 1 111 ? 14.936 2.378 -21.315 1.00 90.56 111 ALA A O 1
ATOM 894 N N . GLN A 1 112 ? 16.084 4.306 -21.173 1.00 87.69 112 GLN A N 1
ATOM 895 C CA . GLN A 1 112 ? 16.720 4.205 -22.479 1.00 87.69 112 GLN A CA 1
ATOM 896 C C . GLN A 1 112 ? 18.206 3.879 -22.292 1.00 87.69 112 GLN A C 1
ATOM 898 O O . GLN A 1 112 ? 18.915 4.592 -21.582 1.00 87.69 112 GLN A O 1
ATOM 903 N N . SER A 1 113 ? 18.677 2.792 -22.907 1.00 79.19 113 SER A N 1
ATOM 904 C CA . SER A 1 113 ? 20.079 2.367 -22.826 1.00 79.19 113 SER A CA 1
ATOM 905 C C . SER A 1 113 ? 20.834 2.851 -24.065 1.00 79.19 113 SER A C 1
ATOM 907 O O . SER A 1 113 ? 20.918 2.156 -25.079 1.00 79.19 113 SER A O 1
ATOM 909 N N . GLY A 1 114 ? 21.330 4.087 -24.012 1.00 76.50 114 GLY A N 1
ATOM 910 C CA . GLY A 1 114 ? 21.984 4.748 -25.147 1.00 76.50 114 GLY A CA 1
ATOM 911 C C . GLY A 1 114 ? 21.014 5.495 -26.071 1.00 76.50 114 GLY A C 1
ATOM 912 O O . GLY A 1 114 ? 19.804 5.321 -26.007 1.00 76.50 114 GLY A O 1
ATOM 913 N N . SER A 1 115 ? 21.546 6.362 -26.934 1.00 75.06 115 SER A N 1
ATOM 914 C CA . SER A 1 115 ? 20.751 7.325 -27.717 1.00 75.06 115 SER A CA 1
ATOM 915 C C . SER A 1 115 ? 19.893 6.719 -28.835 1.00 75.06 115 SER A C 1
ATOM 917 O O . SER A 1 115 ? 19.000 7.394 -29.339 1.00 75.06 115 SER A O 1
ATOM 919 N N . SER A 1 116 ? 20.148 5.470 -29.235 1.00 72.75 116 SER A N 1
ATOM 920 C CA . SER A 1 116 ? 19.520 4.824 -30.397 1.00 72.75 116 SER A CA 1
ATOM 921 C C . SER A 1 116 ? 18.616 3.632 -30.062 1.00 72.75 116 SER A C 1
ATOM 923 O O . SER A 1 116 ? 18.029 3.050 -30.973 1.00 72.75 116 SER A O 1
ATOM 925 N N . THR A 1 117 ? 18.475 3.253 -28.789 1.00 82.25 117 THR A N 1
ATOM 926 C CA . THR A 1 117 ? 17.566 2.170 -28.379 1.00 82.25 117 THR A CA 1
ATOM 927 C C . THR A 1 117 ? 16.199 2.725 -28.000 1.00 82.25 117 THR A C 1
ATOM 929 O O . THR A 1 117 ? 16.093 3.838 -27.489 1.00 82.25 117 THR A O 1
ATOM 932 N N . ALA A 1 118 ? 15.130 1.971 -28.258 1.00 88.50 118 ALA A N 1
ATOM 933 C CA . ALA A 1 118 ? 13.815 2.327 -27.737 1.00 88.50 118 ALA A CA 1
ATOM 934 C C . ALA A 1 118 ? 13.814 2.198 -26.199 1.00 88.50 118 ALA A C 1
ATOM 936 O O . ALA A 1 118 ? 14.443 1.271 -25.680 1.00 88.50 118 ALA A O 1
ATOM 937 N N . PRO A 1 119 ? 13.115 3.080 -25.460 1.00 91.56 119 PRO A N 1
ATOM 938 C CA . PRO A 1 119 ? 12.964 2.922 -24.020 1.00 91.56 119 PRO A CA 1
ATOM 939 C C . PRO A 1 119 ? 12.320 1.575 -23.676 1.00 91.56 119 PRO A C 1
ATOM 941 O O . PRO A 1 119 ? 11.298 1.201 -24.251 1.00 91.56 119 PRO A O 1
ATOM 944 N N . SER A 1 120 ? 12.891 0.868 -22.706 1.00 91.94 120 SER A N 1
ATOM 945 C CA . SER A 1 120 ? 12.348 -0.380 -22.169 1.00 91.94 120 SER A CA 1
ATOM 946 C C . SER A 1 120 ? 11.918 -0.191 -20.722 1.00 91.94 120 SER A C 1
ATOM 948 O O . SER A 1 120 ? 12.563 0.538 -19.967 1.00 91.94 120 SER A O 1
ATOM 950 N N . LEU A 1 121 ? 10.840 -0.863 -20.321 1.00 92.94 121 LEU A N 1
ATOM 951 C CA . LEU A 1 121 ? 10.418 -0.899 -18.924 1.00 92.94 121 LEU A CA 1
ATOM 952 C C . LEU A 1 121 ? 11.467 -1.643 -18.085 1.00 92.94 121 LEU A C 1
ATOM 954 O O . LEU A 1 121 ? 11.927 -2.710 -18.482 1.00 92.94 121 LEU A O 1
ATOM 958 N N . CYS A 1 122 ? 11.818 -1.098 -16.927 1.00 92.94 122 CYS A N 1
ATOM 959 C CA . CYS A 1 122 ? 12.719 -1.719 -15.963 1.00 92.94 122 CYS A CA 1
ATOM 960 C C . CYS A 1 122 ? 12.236 -1.466 -14.531 1.00 92.94 122 CYS A C 1
ATOM 962 O O . CYS A 1 122 ? 11.528 -0.491 -14.261 1.00 92.94 122 CYS A O 1
ATOM 964 N N . ILE A 1 123 ? 12.623 -2.339 -13.602 1.00 93.81 123 ILE A N 1
ATOM 965 C CA . ILE A 1 123 ? 12.266 -2.250 -12.183 1.00 93.81 123 ILE A CA 1
ATOM 966 C C . ILE A 1 123 ? 13.338 -1.474 -11.422 1.00 93.81 123 ILE A C 1
ATOM 968 O O . ILE A 1 123 ? 14.533 -1.732 -11.549 1.00 93.81 123 ILE A O 1
ATOM 972 N N . LYS A 1 124 ? 12.941 -0.539 -10.563 1.00 92.31 124 LYS A N 1
ATOM 973 C CA . LYS A 1 124 ? 13.887 0.116 -9.656 1.00 92.31 124 LYS A CA 1
ATOM 974 C C . LYS A 1 124 ? 14.216 -0.837 -8.504 1.00 92.31 124 LYS A C 1
ATOM 976 O O . LYS A 1 124 ? 13.375 -1.068 -7.638 1.00 92.31 124 LYS A O 1
ATOM 981 N N . GLU A 1 125 ? 15.445 -1.357 -8.468 1.00 92.81 125 GLU A N 1
ATOM 982 C CA . GLU A 1 125 ? 15.874 -2.404 -7.521 1.00 92.81 125 GLU A CA 1
ATOM 983 C C . GLU A 1 125 ? 15.525 -2.082 -6.064 1.00 92.81 125 GLU A C 1
ATOM 985 O O . GLU A 1 125 ? 14.983 -2.929 -5.351 1.00 92.81 125 GLU A O 1
ATOM 990 N N . PHE A 1 126 ? 15.746 -0.838 -5.637 1.00 92.06 126 PHE A N 1
ATOM 991 C CA . PHE A 1 126 ? 15.420 -0.386 -4.286 1.00 92.06 126 PHE A CA 1
ATOM 992 C C . PHE A 1 126 ? 13.962 -0.689 -3.890 1.00 92.06 126 PHE A C 1
ATOM 994 O O . PHE A 1 126 ? 13.721 -1.142 -2.772 1.00 92.06 126 PHE A O 1
ATOM 1001 N N . TYR A 1 127 ? 13.008 -0.527 -4.814 1.00 91.88 127 TYR A N 1
ATOM 1002 C CA . TYR A 1 127 ? 11.577 -0.744 -4.573 1.00 91.88 127 TYR A CA 1
ATOM 1003 C C . TYR A 1 127 ? 11.133 -2.209 -4.660 1.00 91.88 127 TYR A C 1
ATOM 1005 O O . TYR A 1 127 ? 10.016 -2.528 -4.264 1.00 91.88 127 TYR A O 1
ATOM 1013 N N . SER A 1 128 ? 12.021 -3.114 -5.084 1.00 91.25 128 SER A N 1
ATOM 1014 C CA . SER A 1 128 ? 11.805 -4.568 -5.010 1.00 91.25 128 SER A CA 1
ATOM 1015 C C . SER A 1 128 ? 12.110 -5.157 -3.627 1.00 91.25 128 SER A C 1
ATOM 1017 O O . SER A 1 128 ? 12.165 -6.372 -3.446 1.00 91.25 128 SER A O 1
ATOM 1019 N N . CYS A 1 129 ? 12.395 -4.300 -2.640 1.00 92.12 129 CYS A N 1
ATOM 1020 C CA . CYS A 1 129 ? 12.863 -4.707 -1.318 1.00 92.12 129 CYS A CA 1
ATOM 1021 C C . CYS A 1 129 ? 14.111 -5.602 -1.366 1.00 92.12 129 CYS A C 1
ATOM 1023 O O . CYS A 1 129 ? 14.290 -6.452 -0.496 1.00 92.12 129 CYS A O 1
ATOM 1025 N N . LYS A 1 130 ? 14.958 -5.416 -2.393 1.00 89.44 130 LYS A N 1
ATOM 1026 C CA . LYS A 1 130 ? 16.134 -6.253 -2.684 1.00 89.44 130 LYS A CA 1
ATOM 1027 C C . LYS A 1 130 ? 15.794 -7.747 -2.802 1.00 89.44 130 LYS A C 1
ATOM 1029 O O . LYS A 1 130 ? 16.595 -8.604 -2.437 1.00 89.44 130 LYS A O 1
ATOM 1034 N N . SER A 1 131 ? 14.580 -8.053 -3.257 1.00 89.56 131 SER A N 1
ATOM 1035 C CA . SER A 1 131 ? 14.117 -9.422 -3.477 1.00 89.56 131 SER A CA 1
ATOM 1036 C C . SER A 1 131 ? 14.458 -9.884 -4.890 1.00 89.56 131 SER A C 1
ATOM 1038 O O . SER A 1 131 ? 14.563 -9.083 -5.818 1.00 89.56 131 SER A O 1
ATOM 1040 N N . THR A 1 132 ? 14.575 -11.196 -5.078 1.00 89.56 132 THR A N 1
ATOM 1041 C CA . THR A 1 132 ? 14.637 -11.788 -6.418 1.00 89.56 132 THR A CA 1
ATOM 1042 C C . THR A 1 132 ? 13.319 -11.546 -7.153 1.00 89.56 132 THR A C 1
ATOM 1044 O O . THR A 1 132 ? 12.243 -11.761 -6.590 1.00 89.56 132 THR A O 1
ATOM 1047 N N . LEU A 1 133 ? 13.398 -11.112 -8.411 1.00 90.31 133 LEU A N 1
ATOM 1048 C CA . LEU A 1 133 ? 12.213 -10.878 -9.228 1.00 90.31 133 LEU A CA 1
ATOM 1049 C C . LEU A 1 133 ? 11.593 -12.207 -9.701 1.00 90.31 133 LEU A C 1
ATOM 1051 O O . LEU A 1 133 ? 12.323 -13.135 -10.062 1.00 90.31 133 LEU A O 1
ATOM 1055 N N . PRO A 1 134 ? 10.254 -12.318 -9.739 1.00 89.75 134 PRO A N 1
ATOM 1056 C CA . PRO A 1 134 ? 9.567 -13.427 -10.391 1.00 89.75 134 PRO A CA 1
ATOM 1057 C C . PRO A 1 134 ? 9.981 -13.583 -11.860 1.00 89.75 134 PRO A C 1
ATOM 1059 O O . PRO A 1 134 ? 10.225 -12.597 -12.561 1.00 89.75 134 PRO A O 1
ATOM 1062 N N . LYS A 1 135 ? 10.000 -14.825 -12.356 1.00 89.75 135 LYS A N 1
ATOM 1063 C CA . LYS A 1 135 ? 10.293 -15.123 -13.765 1.00 89.75 135 LYS A CA 1
ATOM 1064 C C . LYS A 1 135 ? 9.336 -14.361 -14.690 1.00 89.75 135 LYS A C 1
ATOM 1066 O O . LYS A 1 135 ? 8.124 -14.449 -14.519 1.00 89.75 135 LYS A O 1
ATOM 1071 N N . GLY A 1 136 ? 9.890 -13.680 -15.694 1.00 88.88 136 GLY A N 1
ATOM 1072 C CA . GLY A 1 136 ? 9.127 -12.880 -16.659 1.00 88.88 136 GLY A CA 1
ATOM 1073 C C . GLY A 1 136 ? 8.927 -11.417 -16.253 1.00 88.88 136 GLY A C 1
ATOM 1074 O O . GLY A 1 136 ? 8.360 -10.661 -17.035 1.00 88.88 136 GLY A O 1
ATOM 1075 N N . SER A 1 137 ? 9.410 -11.009 -15.075 1.00 92.19 137 SER A N 1
ATOM 1076 C CA . SER A 1 137 ? 9.496 -9.590 -14.715 1.00 92.19 137 SER A CA 1
ATOM 1077 C C . SER A 1 137 ? 10.517 -8.864 -15.601 1.00 92.19 137 SER A C 1
ATOM 1079 O O . SER A 1 137 ? 11.494 -9.493 -16.017 1.00 92.19 137 SER A O 1
ATOM 1081 N N . PRO A 1 138 ? 10.349 -7.552 -15.849 1.00 93.12 138 PRO A N 1
ATOM 1082 C CA . PRO A 1 138 ? 11.399 -6.733 -16.443 1.00 93.12 138 PRO A CA 1
ATOM 1083 C C . PRO A 1 138 ? 12.676 -6.749 -15.593 1.00 93.12 138 PRO A C 1
ATOM 1085 O O . PRO A 1 138 ? 12.607 -6.891 -14.370 1.00 93.12 138 PRO A O 1
ATOM 1088 N N . ASP A 1 139 ? 13.827 -6.547 -16.231 1.00 93.44 139 ASP A N 1
ATOM 1089 C CA . ASP A 1 139 ? 15.112 -6.436 -15.537 1.00 93.44 139 ASP A CA 1
ATOM 1090 C C . ASP A 1 139 ? 15.177 -5.191 -14.640 1.00 93.44 139 ASP A C 1
ATOM 1092 O O . ASP A 1 139 ? 14.380 -4.251 -14.758 1.00 93.44 139 ASP A O 1
ATOM 1096 N N . PHE A 1 140 ? 16.163 -5.157 -13.741 1.00 93.81 140 PHE A N 1
ATOM 1097 C CA . PHE A 1 140 ? 16.439 -3.952 -12.969 1.00 93.81 140 PHE A CA 1
ATOM 1098 C C . PHE A 1 140 ? 16.950 -2.816 -13.857 1.00 93.81 140 PHE A C 1
ATOM 1100 O O . PHE A 1 140 ? 17.698 -3.024 -14.812 1.00 93.81 140 PHE A O 1
ATOM 1107 N N . CYS A 1 141 ? 16.559 -1.590 -13.515 1.00 91.88 141 CYS A N 1
ATOM 1108 C CA . CYS A 1 141 ? 17.036 -0.404 -14.206 1.00 91.88 141 CYS A CA 1
ATOM 1109 C C . CYS A 1 141 ? 18.556 -0.260 -14.064 1.00 91.88 141 CYS A C 1
ATOM 1111 O O . CYS A 1 141 ? 19.092 -0.512 -12.980 1.00 91.88 141 CYS A O 1
ATOM 1113 N N . PRO A 1 142 ? 19.255 0.193 -15.121 1.00 88.94 142 PRO A N 1
ATOM 1114 C CA . PRO A 1 142 ? 20.679 0.470 -15.032 1.00 88.94 142 PRO A CA 1
ATOM 1115 C C . PRO A 1 142 ? 20.939 1.534 -13.963 1.00 88.94 142 PRO A C 1
ATOM 1117 O O . PRO A 1 142 ? 20.195 2.509 -13.839 1.00 88.94 142 PRO A O 1
ATOM 1120 N N . VAL A 1 143 ? 22.012 1.356 -13.194 1.00 81.50 143 VAL A N 1
ATOM 1121 C CA . VAL A 1 143 ? 22.425 2.333 -12.185 1.00 81.50 143 VAL A CA 1
ATOM 1122 C C . VAL A 1 143 ? 23.003 3.545 -12.911 1.00 81.50 143 VAL A C 1
ATOM 1124 O O . VAL A 1 143 ? 24.137 3.512 -13.390 1.00 81.50 143 VAL A O 1
ATOM 1127 N N . THR A 1 144 ? 22.224 4.616 -13.022 1.00 66.31 144 THR A N 1
ATOM 1128 C CA . THR A 1 144 ? 22.747 5.918 -13.443 1.00 66.31 144 THR A CA 1
ATOM 1129 C C . THR A 1 144 ? 23.617 6.459 -12.313 1.00 66.31 144 THR A C 1
ATOM 1131 O O . THR A 1 144 ? 23.109 6.686 -11.213 1.00 66.31 144 THR A O 1
ATOM 1134 N N . LYS A 1 145 ? 24.925 6.576 -12.565 1.00 47.16 145 LYS A N 1
ATOM 1135 C CA . LYS A 1 145 ? 25.875 7.236 -11.660 1.00 47.16 145 LYS A CA 1
ATOM 1136 C C . LYS A 1 145 ? 25.613 8.733 -11.575 1.00 47.16 145 LYS A C 1
ATOM 1138 O O . LYS A 1 145 ? 25.220 9.304 -12.615 1.00 47.16 145 LYS A O 1
#

Organism: NCBI:txid327968

Secondary structure (DSSP, 8-state):
----SEEEEE-S-EEESS---GGGS--STTGGGEEEEESSS-TTS--SSEEEEEHHHHHHHTTHHHHHTS--GGG--SSHHHHHHHHHHHTT-EEEEE-TTTS-EEEEEEE-SSTTSPPEEEE-GGGGTTPPPPTTPPPBPP---

Foldseek 3Di:
DDDDFKDKDADDPWDQLDDQDCVVQDPDPQQQQEKEAAQPPLVQAGDRGIIIHGNNVCVQLVCLVVVCPDPDPQQDDPDPRSNSRSSSVVVVGHYHHDHCVNVVIFDWDFDDDDDPGDTDIATACVRRVVDDGDPPGHHHDDDDD

pLDDT: mean 90.19, std 8.65, range [47.16, 98.0]